Protein AF-A0A2G2XMH9-F1 (afdb_monomer_lite)

Organism: Capsicum baccatum (NCBI:txid33114)

Secondary structure (DSSP, 8-state):
-HHHHHHHHHHHHHHHHH-HHHHHHT-HHHHHHHHHHHHHHGGG---------------------------------------S--SSHHHHHHHHHHHHHHHHHHHHHHHHHHHHHHHHHHHHHHHHHHHHHHHHHHHHHHHHHHHS-HHHHHHHHHHHHHHHHHTS-----

pLDDT: mean 72.33, std 20.35, range [33.34, 97.88]

Radius of gyration: 43.68 Å; chains: 1; bounding box: 104×54×118 Å

Foldseek 3Di:
DVLVVLVVVLVVLVVCLVDLVNLLVVPVVVVVVVVVVVVVPVPPDDDDDDDDDDDDDDDDDDDDDDDDDDDDDDDDDDDDPPPPPPPVPVVVVVSVVVSVVVSVVSVVVSVVSVVVSVVVVVVVVVVVVVVVVVVVVVVVVVCCVVPNDVVVVVVVVVVVVVVVVVPDPPPDD

Sequence (173 aa):
MYLHYLEQVRDEIEQLIDDNRDMAEMYLTEKKSRMELSCYGDQSLLGYKSTDGALSLSAPFSHVSSPSGSRRLEKSLSIARIRHESMRSLKSGAETQSIEELEMLLETYFVVIDSSLNKLTSLKEYIDDTEDFINIQLGSVGLIFTKGDLKEIKEEVAKYKIYLRYNQPIIKI

InterPro domains:
  IPR039204 Magnesium transporter MRS2-like [PTHR13890] (7-140)

Structure (mmCIF, N/CA/C/O backbone):
data_AF-A0A2G2XMH9-F1
#
_entry.id   AF-A0A2G2XMH9-F1
#
loop_
_atom_site.group_PDB
_atom_site.id
_atom_site.type_symbol
_atom_site.label_atom_id
_atom_site.label_alt_id
_atom_site.label_comp_id
_atom_site.label_asym_id
_atom_site.label_entity_id
_atom_site.label_seq_id
_atom_site.pdbx_PDB_ins_code
_atom_site.Cartn_x
_atom_site.Cartn_y
_atom_site.Cartn_z
_atom_site.occupancy
_atom_site.B_iso_or_equiv
_atom_site.auth_seq_id
_atom_site.auth_comp_id
_atom_site.auth_asym_id
_atom_site.auth_atom_id
_atom_site.pdbx_PDB_model_num
ATOM 1 N N . MET A 1 1 ? -12.619 1.269 -0.866 1.00 72.38 1 MET A N 1
ATOM 2 C CA . MET A 1 1 ? -12.376 1.640 -2.279 1.00 72.38 1 MET A CA 1
ATOM 3 C C . MET A 1 1 ? -10.933 2.086 -2.502 1.00 72.38 1 MET A C 1
ATOM 5 O O . MET A 1 1 ? -10.253 1.421 -3.261 1.00 72.38 1 MET A O 1
ATOM 9 N N . TYR A 1 2 ? -10.430 3.125 -1.819 1.00 81.75 2 TYR A N 1
ATOM 10 C CA . TYR A 1 2 ? -9.048 3.604 -2.025 1.00 81.75 2 TYR A CA 1
ATOM 11 C C . TYR A 1 2 ? -7.940 2.641 -1.559 1.00 81.75 2 TYR A C 1
ATOM 13 O O . TYR A 1 2 ? -6.953 2.502 -2.268 1.00 81.75 2 TYR A O 1
ATOM 21 N N . LEU A 1 3 ? -8.111 1.937 -0.429 1.00 87.19 3 LEU A N 1
ATOM 22 C CA . LEU A 1 3 ? -7.153 0.905 0.015 1.00 87.19 3 LEU A CA 1
ATOM 23 C C . LEU A 1 3 ? -6.994 -0.218 -1.019 1.00 87.19 3 LEU A C 1
ATOM 25 O O . LEU A 1 3 ? -5.881 -0.566 -1.380 1.00 87.19 3 LEU A O 1
ATOM 29 N N . HIS A 1 4 ? -8.111 -0.695 -1.566 1.00 89.88 4 HIS A N 1
ATOM 30 C CA . HIS A 1 4 ? -8.112 -1.762 -2.564 1.00 89.88 4 HIS A CA 1
ATOM 31 C C . HIS A 1 4 ? -7.426 -1.363 -3.879 1.00 89.88 4 HIS A C 1
ATOM 33 O O . HIS A 1 4 ? -6.718 -2.158 -4.480 1.00 89.88 4 HIS A O 1
ATOM 39 N N . TYR A 1 5 ? -7.593 -0.111 -4.313 1.00 89.06 5 TYR A N 1
ATOM 40 C CA . TYR A 1 5 ? -6.866 0.403 -5.474 1.00 89.06 5 TYR A CA 1
ATOM 41 C C . TYR A 1 5 ? -5.351 0.440 -5.227 1.00 89.06 5 TYR A C 1
ATOM 43 O O . TYR A 1 5 ? -4.576 0.115 -6.115 1.00 89.06 5 TYR A O 1
ATOM 51 N N . LEU A 1 6 ? -4.919 0.816 -4.020 1.00 88.81 6 LEU A N 1
ATOM 52 C CA . LEU A 1 6 ? -3.497 0.825 -3.669 1.00 88.81 6 LEU A CA 1
ATOM 53 C C . LEU A 1 6 ? -2.911 -0.586 -3.556 1.00 88.81 6 LEU A C 1
ATOM 55 O O . LEU A 1 6 ? -1.774 -0.781 -3.968 1.00 88.81 6 LEU A O 1
ATOM 59 N N . GLU A 1 7 ? -3.676 -1.554 -3.045 1.00 91.94 7 GLU A N 1
ATOM 60 C CA . GLU A 1 7 ? -3.311 -2.979 -3.080 1.00 91.94 7 GLU A CA 1
ATOM 61 C C . GLU A 1 7 ? -3.114 -3.455 -4.521 1.00 91.94 7 GLU A C 1
ATOM 63 O O . GLU A 1 7 ? -2.072 -4.013 -4.837 1.00 91.94 7 GLU A O 1
ATOM 68 N N . GLN A 1 8 ? -4.054 -3.143 -5.417 1.00 93.56 8 GLN A N 1
ATOM 69 C CA . GLN A 1 8 ? -3.939 -3.500 -6.830 1.00 93.56 8 GLN A CA 1
ATOM 70 C C . GLN A 1 8 ? -2.697 -2.874 -7.482 1.00 93.56 8 GLN A C 1
ATOM 72 O O . GLN A 1 8 ? -1.958 -3.558 -8.181 1.00 93.56 8 GLN A O 1
ATOM 77 N N . VAL A 1 9 ? -2.444 -1.584 -7.239 1.00 92.69 9 VAL A N 1
ATOM 78 C CA . VAL A 1 9 ? -1.255 -0.903 -7.776 1.00 92.69 9 VAL A CA 1
ATOM 79 C C . VAL A 1 9 ? 0.035 -1.519 -7.226 1.00 92.69 9 VAL A C 1
ATOM 81 O O . VAL A 1 9 ? 1.005 -1.639 -7.969 1.00 92.69 9 VAL A O 1
ATOM 84 N N . ARG A 1 10 ? 0.064 -1.921 -5.948 1.00 95.25 10 ARG A N 1
ATOM 85 C CA . ARG A 1 10 ? 1.211 -2.631 -5.363 1.00 95.25 10 ARG A CA 1
ATOM 86 C C . ARG A 1 10 ? 1.452 -3.956 -6.088 1.00 95.25 10 ARG A C 1
ATOM 88 O O . ARG A 1 10 ? 2.579 -4.202 -6.501 1.00 95.25 10 ARG A O 1
ATOM 95 N N . ASP A 1 11 ? 0.407 -4.762 -6.256 1.00 95.06 11 ASP A N 1
ATOM 96 C CA . ASP A 1 11 ? 0.501 -6.096 -6.858 1.00 95.06 11 ASP A CA 1
ATOM 97 C C . ASP A 1 11 ? 0.911 -6.025 -8.342 1.00 95.06 11 ASP A C 1
ATOM 99 O O . ASP A 1 11 ? 1.730 -6.817 -8.802 1.00 95.06 11 ASP A O 1
ATOM 103 N N . GLU A 1 12 ? 0.404 -5.038 -9.092 1.00 93.75 12 GLU A N 1
ATOM 104 C CA . GLU A 1 12 ? 0.815 -4.794 -10.483 1.00 93.75 12 GLU A CA 1
ATOM 105 C C . GLU A 1 12 ? 2.300 -4.402 -10.590 1.00 93.75 12 GLU A C 1
ATOM 107 O O . GLU A 1 12 ? 2.988 -4.833 -11.515 1.00 93.75 12 GLU A O 1
ATOM 112 N N . ILE A 1 13 ? 2.813 -3.605 -9.644 1.00 91.88 13 ILE A N 1
ATOM 113 C CA . ILE A 1 13 ? 4.232 -3.218 -9.612 1.00 91.88 13 ILE A CA 1
ATOM 114 C C . ILE A 1 13 ? 5.118 -4.404 -9.220 1.00 91.88 13 ILE A C 1
ATOM 116 O O . ILE A 1 13 ? 6.169 -4.579 -9.827 1.00 91.88 13 ILE A O 1
ATOM 120 N N . GLU A 1 14 ? 4.702 -5.224 -8.254 1.00 93.38 14 GLU A N 1
ATOM 121 C CA . GLU A 1 14 ? 5.417 -6.449 -7.864 1.00 93.38 14 GLU A CA 1
ATOM 122 C C . GLU A 1 14 ? 5.565 -7.398 -9.055 1.00 93.38 14 GLU A C 1
ATOM 124 O O . GLU A 1 14 ? 6.669 -7.821 -9.391 1.00 93.38 14 GLU A O 1
ATOM 129 N N . GLN A 1 15 ? 4.465 -7.632 -9.776 1.00 92.56 15 GLN A N 1
ATOM 130 C CA . GLN A 1 15 ? 4.472 -8.480 -10.962 1.00 92.56 15 GLN A CA 1
ATOM 131 C C . GLN A 1 15 ? 5.407 -7.949 -12.059 1.00 92.56 15 GLN A C 1
ATOM 133 O O . GLN A 1 15 ? 6.052 -8.733 -12.754 1.00 92.56 15 GLN A O 1
ATOM 138 N N . LEU A 1 16 ? 5.490 -6.625 -12.219 1.00 91.06 16 LEU A N 1
ATOM 139 C CA . LEU A 1 16 ? 6.370 -5.995 -13.200 1.00 91.06 16 LEU A CA 1
ATOM 140 C C . LEU A 1 16 ? 7.855 -6.087 -12.815 1.00 91.06 16 LEU A C 1
ATOM 142 O O . LEU A 1 16 ? 8.703 -6.155 -13.702 1.00 91.06 16 LEU A O 1
ATOM 146 N N . ILE A 1 17 ? 8.169 -6.080 -11.516 1.00 91.00 17 ILE A N 1
ATOM 147 C CA . ILE A 1 17 ? 9.533 -6.289 -11.007 1.00 91.00 17 ILE A CA 1
ATOM 148 C C . ILE A 1 17 ? 9.976 -7.742 -11.253 1.00 91.00 17 ILE A C 1
ATOM 150 O O . ILE A 1 17 ? 11.125 -7.969 -11.622 1.00 91.00 17 ILE A O 1
ATOM 154 N N . ASP A 1 18 ? 9.065 -8.712 -11.138 1.00 90.56 18 ASP A N 1
ATOM 155 C CA . ASP A 1 18 ? 9.378 -10.139 -11.301 1.00 90.56 18 ASP A CA 1
ATOM 156 C C . ASP A 1 18 ? 9.633 -10.583 -12.764 1.00 90.56 18 ASP A C 1
ATOM 158 O O . ASP A 1 18 ? 10.307 -11.598 -12.984 1.00 90.56 18 ASP A O 1
ATOM 162 N N . ASP A 1 19 ? 9.117 -9.867 -13.779 1.00 90.69 19 ASP A N 1
ATOM 163 C CA . ASP A 1 19 ? 9.285 -10.218 -15.204 1.00 90.69 19 ASP A CA 1
ATOM 164 C C . ASP A 1 19 ? 10.122 -9.200 -16.007 1.00 90.69 19 ASP A C 1
ATOM 166 O O . ASP A 1 19 ? 9.631 -8.218 -16.576 1.00 90.69 19 ASP A O 1
ATOM 170 N N . ASN A 1 20 ? 11.409 -9.522 -16.180 1.00 84.38 20 ASN A N 1
ATOM 171 C CA . ASN A 1 20 ? 12.354 -8.752 -16.998 1.00 84.38 20 ASN A CA 1
ATOM 172 C C . ASN A 1 20 ? 11.917 -8.570 -18.462 1.00 84.38 20 ASN A C 1
ATOM 174 O O . ASN A 1 20 ? 12.419 -7.670 -19.141 1.00 84.38 20 ASN A O 1
ATOM 178 N N . ARG A 1 21 ? 11.029 -9.421 -18.995 1.00 87.50 21 ARG A N 1
ATOM 179 C CA . ARG A 1 21 ? 10.493 -9.258 -20.351 1.00 87.50 21 ARG A CA 1
ATOM 180 C C . ARG A 1 21 ? 9.573 -8.052 -20.419 1.00 87.50 21 ARG A C 1
ATOM 182 O O . ARG A 1 21 ? 9.781 -7.201 -21.281 1.00 87.50 21 ARG A O 1
ATOM 189 N N . ASP A 1 22 ? 8.597 -7.984 -19.524 1.00 87.31 22 ASP A N 1
ATOM 190 C CA . ASP A 1 22 ? 7.635 -6.885 -19.474 1.00 87.31 22 ASP A CA 1
ATOM 191 C C . ASP A 1 22 ? 8.362 -5.570 -19.158 1.00 87.31 22 ASP A C 1
ATOM 193 O O . ASP A 1 22 ? 8.097 -4.534 -19.774 1.00 87.31 22 ASP A O 1
ATOM 197 N N . MET A 1 23 ? 9.396 -5.641 -18.315 1.00 88.50 23 MET A N 1
ATOM 198 C CA . MET A 1 23 ? 10.300 -4.526 -18.042 1.00 88.50 23 MET A CA 1
ATOM 199 C C . MET A 1 23 ? 11.062 -4.057 -19.297 1.00 88.50 23 MET A C 1
ATOM 201 O O . MET A 1 23 ? 11.133 -2.858 -19.579 1.00 88.50 23 MET A O 1
ATOM 205 N N . ALA A 1 24 ? 11.575 -4.986 -20.111 1.00 84.88 24 ALA A N 1
ATOM 206 C CA . ALA A 1 24 ? 12.257 -4.667 -21.365 1.00 84.88 24 ALA A CA 1
ATOM 207 C C . ALA A 1 24 ? 11.321 -4.027 -22.410 1.00 84.88 24 ALA A C 1
ATOM 209 O O . ALA A 1 24 ? 11.749 -3.189 -23.210 1.00 84.88 24 ALA A O 1
ATOM 210 N N . GLU A 1 25 ? 10.031 -4.374 -22.408 1.00 84.88 25 GLU A N 1
ATOM 211 C CA . GLU A 1 25 ? 9.055 -3.790 -23.332 1.00 84.88 25 GLU A CA 1
ATOM 212 C C . GLU A 1 25 ? 8.793 -2.296 -23.080 1.00 84.88 25 GLU A C 1
ATOM 214 O O . GLU A 1 25 ? 8.417 -1.577 -24.018 1.00 84.88 25 GLU A O 1
ATOM 219 N N . MET A 1 26 ? 9.059 -1.805 -21.864 1.00 82.12 26 MET A N 1
ATOM 220 C CA . MET A 1 26 ? 8.907 -0.393 -21.500 1.00 82.12 26 MET A CA 1
ATOM 221 C C . MET A 1 26 ? 10.015 0.523 -22.045 1.00 82.12 26 MET A C 1
ATOM 223 O O . MET A 1 26 ? 9.849 1.746 -22.029 1.00 82.12 26 MET A O 1
ATOM 227 N N . TYR A 1 27 ? 11.104 -0.008 -22.616 1.00 81.81 27 TYR A N 1
ATOM 228 C CA . TYR A 1 27 ? 12.139 0.794 -23.292 1.00 81.81 27 TYR A CA 1
ATOM 229 C C . TYR A 1 27 ? 11.684 1.274 -24.676 1.00 81.81 27 TYR A C 1
ATOM 231 O O . TYR A 1 27 ? 12.232 0.931 -25.730 1.00 81.81 27 TYR A O 1
ATOM 239 N N . LEU A 1 28 ? 10.664 2.133 -24.680 1.00 84.12 28 LEU A N 1
ATOM 240 C CA . LEU A 1 28 ? 10.002 2.626 -25.887 1.00 84.12 28 LEU A CA 1
ATOM 241 C C . LEU A 1 28 ? 10.953 3.380 -26.825 1.00 84.12 28 LEU A C 1
ATOM 243 O O . LEU A 1 28 ? 10.814 3.282 -28.044 1.00 84.12 28 LEU A O 1
ATOM 247 N N . THR A 1 29 ? 11.934 4.108 -26.282 1.00 83.69 29 THR A N 1
ATOM 248 C CA . THR A 1 29 ? 12.931 4.852 -27.072 1.00 83.69 29 THR A CA 1
ATOM 249 C C . THR A 1 29 ? 13.778 3.917 -27.933 1.00 83.69 29 THR A C 1
ATOM 251 O O . THR A 1 29 ? 14.000 4.187 -29.115 1.00 83.69 29 THR A O 1
ATOM 254 N N . GLU A 1 30 ? 14.207 2.784 -27.376 1.00 79.06 30 GLU A N 1
ATOM 255 C CA . GLU A 1 30 ? 14.975 1.791 -28.119 1.00 79.06 30 GLU A CA 1
ATOM 256 C C . GLU A 1 30 ? 14.095 1.049 -29.132 1.00 79.06 30 GLU A C 1
ATOM 258 O O . GLU A 1 30 ? 14.483 0.884 -30.293 1.00 79.06 30 GLU A O 1
ATOM 263 N N . LYS A 1 31 ? 12.874 0.672 -28.730 1.00 82.06 31 LYS A N 1
ATOM 264 C CA . LYS A 1 31 ? 11.881 0.033 -29.607 1.00 82.06 31 LYS A CA 1
ATOM 265 C C . LYS A 1 31 ? 11.556 0.907 -30.824 1.00 82.06 31 LYS A C 1
ATOM 267 O O . LYS A 1 31 ? 11.510 0.409 -31.949 1.00 82.06 31 LYS A O 1
ATOM 272 N N . LYS A 1 32 ? 11.409 2.219 -30.619 1.00 83.25 32 LYS A N 1
ATOM 273 C CA . LYS A 1 32 ? 11.206 3.207 -31.685 1.00 83.25 32 LYS A CA 1
ATOM 274 C C . LYS A 1 32 ? 12.429 3.319 -32.597 1.00 83.25 32 LYS A C 1
ATOM 276 O O . LYS A 1 32 ? 12.270 3.223 -33.808 1.00 83.25 32 LYS A O 1
ATOM 281 N N . SER A 1 33 ? 13.633 3.436 -32.037 1.00 79.75 33 SER A N 1
ATOM 282 C CA . SER A 1 33 ? 14.881 3.514 -32.813 1.00 79.75 33 SER A CA 1
ATOM 283 C C . SER A 1 33 ? 15.086 2.286 -33.712 1.00 79.75 33 SER A C 1
ATOM 285 O O . SER A 1 33 ? 15.404 2.416 -34.894 1.00 79.75 33 SER A O 1
ATOM 287 N N . ARG A 1 34 ? 14.814 1.079 -33.196 1.00 77.75 34 ARG A N 1
ATOM 288 C CA . ARG A 1 34 ? 14.873 -0.175 -33.969 1.00 77.75 34 ARG A CA 1
ATOM 289 C C . ARG A 1 34 ? 13.899 -0.176 -35.149 1.00 77.75 34 ARG A C 1
ATOM 291 O O . ARG A 1 34 ? 14.269 -0.610 -36.238 1.00 77.75 34 ARG A O 1
ATOM 298 N N . MET A 1 35 ? 12.687 0.332 -34.938 1.00 80.00 35 MET A N 1
ATOM 299 C CA . MET A 1 35 ? 11.667 0.437 -35.982 1.00 80.00 35 MET A CA 1
ATOM 300 C C . MET A 1 35 ? 12.003 1.521 -37.020 1.00 80.00 35 MET A C 1
ATOM 302 O O . MET A 1 35 ? 11.806 1.322 -38.215 1.00 80.00 35 MET A O 1
ATOM 306 N N . GLU A 1 36 ? 12.571 2.651 -36.597 1.00 77.62 36 GLU A N 1
ATOM 307 C CA . GLU A 1 36 ? 13.036 3.713 -37.500 1.00 77.62 36 GLU A CA 1
ATOM 308 C C . GLU A 1 36 ? 14.208 3.240 -38.379 1.00 77.62 36 GLU A C 1
ATOM 310 O O . GLU A 1 36 ? 14.225 3.498 -39.584 1.00 77.62 36 GLU A O 1
ATOM 315 N N . LEU A 1 37 ? 15.143 2.466 -37.816 1.00 66.50 37 LEU A N 1
ATOM 316 C CA . LEU A 1 37 ? 16.246 1.833 -38.549 1.00 66.50 37 LEU A CA 1
ATOM 317 C C . LEU A 1 37 ? 15.769 0.788 -39.568 1.00 66.50 37 LEU A C 1
ATOM 319 O O . LEU A 1 37 ? 16.347 0.698 -40.653 1.00 66.50 37 LEU A O 1
ATOM 323 N N . SER A 1 38 ? 14.713 0.022 -39.270 1.00 64.94 38 SER A N 1
ATOM 324 C CA . SER A 1 38 ? 14.167 -0.945 -40.232 1.00 64.94 38 SER A CA 1
ATOM 325 C C . SER A 1 38 ? 13.438 -0.277 -41.404 1.00 64.94 38 SER A C 1
ATOM 327 O O . SER A 1 38 ? 13.441 -0.822 -42.501 1.00 64.94 38 SER A O 1
ATOM 329 N N . CYS A 1 39 ? 12.875 0.921 -41.217 1.00 56.66 39 CYS A N 1
ATOM 330 C CA . CYS A 1 39 ? 12.208 1.681 -42.284 1.00 56.66 39 CYS A CA 1
ATOM 331 C C . CYS A 1 39 ? 13.181 2.332 -43.287 1.00 56.66 39 CYS A C 1
ATOM 333 O O . CYS A 1 39 ? 12.832 2.510 -44.453 1.00 56.66 39 CYS A O 1
ATOM 335 N N . TYR A 1 40 ? 14.404 2.673 -42.869 1.00 56.81 40 TYR A N 1
ATOM 336 C CA . TYR A 1 40 ? 15.451 3.181 -43.773 1.00 56.81 40 TYR A CA 1
ATOM 337 C C . TYR A 1 40 ? 16.279 2.063 -44.433 1.00 56.81 40 TYR A C 1
ATOM 339 O O . TYR A 1 40 ? 16.892 2.289 -45.477 1.00 56.81 40 TYR A O 1
ATOM 347 N N . GLY A 1 41 ? 16.289 0.858 -43.852 1.00 52.62 41 GLY A N 1
ATOM 348 C CA . GLY A 1 41 ? 17.099 -0.277 -44.310 1.00 52.62 41 GLY A CA 1
ATOM 349 C C . GLY A 1 41 ? 16.612 -0.980 -45.583 1.00 52.62 41 GLY A C 1
ATOM 350 O O . GLY A 1 41 ? 17.407 -1.666 -46.223 1.00 52.62 41 GLY A O 1
ATOM 351 N N . ASP A 1 42 ? 15.354 -0.794 -45.993 1.00 46.06 42 ASP A N 1
ATOM 352 C CA . ASP A 1 42 ? 14.775 -1.518 -47.141 1.00 46.06 42 ASP A CA 1
ATOM 353 C C . ASP A 1 42 ? 15.054 -0.854 -48.509 1.00 46.06 42 ASP A C 1
ATOM 355 O O . ASP A 1 42 ? 14.673 -1.358 -49.562 1.00 46.06 42 ASP A O 1
ATOM 359 N N . GLN A 1 43 ? 15.781 0.272 -48.537 1.00 52.72 43 GLN A N 1
ATOM 360 C CA . GLN A 1 43 ? 16.151 0.961 -49.786 1.00 52.72 43 GLN A CA 1
ATOM 361 C C . GLN A 1 43 ? 17.409 0.396 -50.481 1.00 52.72 43 GLN A C 1
ATOM 363 O O . GLN A 1 43 ? 17.776 0.877 -51.551 1.00 52.72 43 GLN A O 1
ATOM 368 N N . SER A 1 44 ? 18.080 -0.628 -49.934 1.00 51.28 44 SER A N 1
ATOM 369 C CA . SER A 1 44 ? 19.356 -1.127 -50.492 1.00 51.28 44 SER A CA 1
ATOM 370 C C . SER A 1 44 ? 19.237 -2.278 -51.512 1.00 51.28 44 SER A C 1
ATOM 372 O O . SER A 1 44 ? 20.266 -2.817 -51.927 1.00 51.28 44 SER A O 1
ATOM 374 N N . LEU A 1 45 ? 18.036 -2.669 -51.955 1.00 50.16 45 LEU A N 1
ATOM 375 C CA . LEU A 1 45 ? 17.861 -3.785 -52.898 1.00 50.16 45 LEU A CA 1
ATOM 376 C C . LEU A 1 45 ? 16.981 -3.417 -54.104 1.00 50.16 45 LEU A C 1
ATOM 378 O O . LEU A 1 45 ? 16.007 -4.101 -54.403 1.00 50.16 45 LEU A O 1
ATOM 382 N N . LEU A 1 46 ? 17.326 -2.362 -54.849 1.00 44.09 46 LEU A N 1
ATOM 383 C CA . LEU A 1 46 ? 16.756 -2.176 -56.187 1.00 44.09 46 LEU A CA 1
ATOM 384 C C . LEU A 1 46 ? 17.770 -1.606 -57.188 1.00 44.09 46 LEU A C 1
ATOM 386 O O . LEU A 1 46 ? 18.106 -0.430 -57.180 1.00 44.09 46 LEU A O 1
ATOM 390 N N . GLY A 1 47 ? 18.222 -2.491 -58.078 1.00 40.19 47 GLY A N 1
ATOM 391 C CA . GLY A 1 47 ? 18.260 -2.239 -59.518 1.00 40.19 47 GLY A CA 1
ATOM 392 C C . GLY A 1 47 ? 19.159 -1.125 -60.058 1.00 40.19 47 GLY A C 1
ATOM 393 O O . GLY A 1 47 ? 18.719 -0.000 -60.253 1.00 40.19 47 GLY A O 1
ATOM 394 N N . TYR A 1 48 ? 20.320 -1.519 -60.578 1.00 41.84 48 TYR A N 1
ATOM 395 C CA . TYR A 1 48 ? 20.744 -1.036 -61.896 1.00 41.84 48 TYR A CA 1
ATOM 396 C C . TYR A 1 48 ? 21.232 -2.217 -62.739 1.00 41.84 48 TYR A C 1
ATOM 398 O O . TYR A 1 48 ? 22.384 -2.645 -62.708 1.00 41.84 48 TYR A O 1
ATOM 406 N N . LYS A 1 49 ? 20.279 -2.786 -63.478 1.00 41.03 49 LYS A N 1
ATOM 407 C CA . LYS A 1 49 ? 20.518 -3.580 -64.682 1.00 41.03 49 LYS A CA 1
ATOM 408 C C . LYS A 1 49 ? 20.427 -2.635 -65.887 1.00 41.03 49 LYS A C 1
ATOM 410 O O . LYS A 1 49 ? 19.456 -1.891 -65.975 1.00 41.03 49 LYS A O 1
ATOM 415 N N . SER A 1 50 ? 21.361 -2.812 -66.830 1.00 42.66 50 SER A N 1
ATOM 416 C CA . SER A 1 50 ? 21.396 -2.297 -68.219 1.00 42.66 50 SER A CA 1
ATOM 417 C C . SER A 1 50 ? 21.763 -0.812 -68.369 1.00 42.66 50 SER A C 1
ATOM 419 O O . SER A 1 50 ? 21.165 0.023 -67.711 1.00 42.66 50 SER A O 1
ATOM 421 N N . THR A 1 51 ? 22.752 -0.416 -69.183 1.00 34.72 51 THR A N 1
ATOM 422 C CA . THR A 1 51 ? 22.748 -0.533 -70.659 1.00 34.72 51 THR A CA 1
ATOM 423 C C . THR A 1 51 ? 24.141 -0.689 -71.311 1.00 34.72 51 THR A C 1
ATOM 425 O O . THR A 1 51 ? 25.151 -0.281 -70.747 1.00 34.72 51 THR A O 1
ATOM 428 N N . ASP A 1 52 ? 24.137 -1.250 -72.525 1.00 39.22 52 ASP A N 1
ATOM 429 C CA . ASP A 1 52 ? 25.220 -1.498 -73.498 1.00 39.22 52 ASP A CA 1
ATOM 430 C C . ASP A 1 52 ? 26.378 -0.484 -73.612 1.00 39.22 52 ASP A C 1
ATOM 432 O O . ASP A 1 52 ? 26.180 0.727 -73.538 1.00 39.22 52 ASP A O 1
ATOM 436 N N . GLY A 1 53 ? 27.571 -0.983 -73.975 1.00 36.66 53 GLY A N 1
ATOM 437 C CA . GLY A 1 53 ? 28.653 -0.153 -74.522 1.00 36.66 53 GLY A CA 1
ATOM 438 C C . GLY A 1 53 ? 29.999 -0.870 -74.653 1.00 36.66 53 GLY A C 1
ATOM 439 O O . GLY A 1 53 ? 30.645 -1.193 -73.665 1.00 36.66 53 GLY A O 1
ATOM 440 N N . ALA A 1 54 ? 30.421 -1.122 -75.886 1.00 36.41 54 ALA A N 1
ATOM 441 C CA . ALA A 1 54 ? 31.580 -1.912 -76.280 1.00 36.41 54 ALA A CA 1
ATOM 442 C C . ALA A 1 54 ? 32.943 -1.172 -76.189 1.00 36.41 54 ALA A C 1
ATOM 444 O O . ALA A 1 54 ? 33.020 0.015 -76.475 1.00 36.41 54 ALA A O 1
ATOM 445 N N . LEU A 1 55 ? 34.004 -1.956 -75.933 1.00 38.34 55 LEU A N 1
ATOM 446 C CA . LEU A 1 55 ? 35.379 -1.888 -76.481 1.00 38.34 55 LEU A CA 1
ATOM 447 C C . LEU A 1 55 ? 36.345 -0.696 -76.208 1.00 38.34 55 LEU A C 1
ATOM 449 O O . LEU A 1 5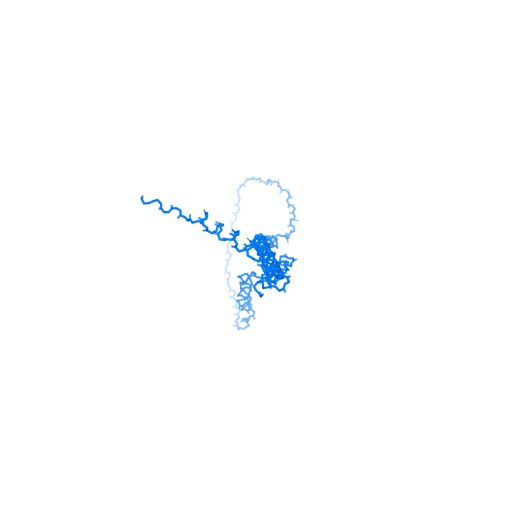5 ? 36.060 0.464 -76.470 1.00 38.34 55 LEU A O 1
ATOM 453 N N . SER A 1 56 ? 37.592 -1.110 -75.907 1.00 38.34 56 SER A N 1
ATOM 454 C CA . SER A 1 56 ? 38.894 -0.612 -76.424 1.00 38.34 56 SER A CA 1
ATOM 455 C C . SER A 1 56 ? 39.787 0.351 -75.611 1.00 38.34 56 SER A C 1
ATOM 457 O O . SER A 1 56 ? 39.632 1.563 -75.628 1.00 38.34 56 SER A O 1
ATOM 459 N N . LEU A 1 57 ? 40.826 -0.254 -75.006 1.00 45.94 57 LEU A N 1
ATOM 460 C CA . LEU A 1 57 ? 42.278 -0.110 -75.281 1.00 45.94 57 LEU A CA 1
ATOM 461 C C . LEU A 1 57 ? 42.902 1.283 -75.550 1.00 45.94 57 LEU A C 1
ATOM 463 O O . LEU A 1 57 ? 42.798 1.798 -76.659 1.00 45.94 57 LEU A O 1
ATOM 467 N N . SER A 1 58 ? 43.793 1.722 -74.643 1.00 35.31 58 SER A N 1
ATOM 468 C CA . SER A 1 58 ? 45.106 2.315 -74.995 1.00 35.31 58 SER A CA 1
ATOM 469 C C . SER A 1 58 ? 46.090 2.331 -73.802 1.00 35.31 58 SER A C 1
ATOM 471 O O . SER A 1 58 ? 45.808 2.942 -72.774 1.00 35.31 58 SER A O 1
ATOM 473 N N . ALA A 1 59 ? 47.246 1.668 -73.958 1.00 40.69 59 ALA A N 1
ATOM 474 C CA . ALA A 1 59 ? 48.458 1.735 -73.106 1.00 40.69 59 ALA A CA 1
ATOM 475 C C . ALA A 1 59 ? 49.379 2.914 -73.576 1.00 40.69 59 ALA A C 1
ATOM 477 O O . ALA A 1 59 ? 48.991 3.518 -74.579 1.00 40.69 59 ALA A O 1
ATOM 478 N N . PRO A 1 60 ? 50.566 3.275 -72.993 1.00 45.09 60 PRO A N 1
ATOM 479 C CA . PRO A 1 60 ? 51.680 2.363 -72.665 1.00 45.09 60 PRO A CA 1
ATOM 480 C C . PRO A 1 60 ? 52.611 2.731 -71.468 1.00 45.09 60 PRO A C 1
ATOM 482 O O . PRO A 1 60 ? 52.504 3.756 -70.804 1.00 45.09 60 PRO A O 1
ATOM 485 N N . PHE A 1 61 ? 53.535 1.799 -71.236 1.00 43.47 61 PHE A N 1
ATOM 486 C CA . PHE A 1 61 ? 54.546 1.606 -70.193 1.00 43.47 61 PHE A CA 1
ATOM 487 C C . PHE A 1 61 ? 55.685 2.643 -70.106 1.00 43.47 61 PHE A C 1
ATOM 489 O O . PHE A 1 61 ? 56.112 3.193 -71.118 1.00 43.47 61 PHE A O 1
ATOM 496 N N . SER A 1 62 ? 56.324 2.733 -68.931 1.00 39.28 62 SER A N 1
ATOM 497 C CA . SER A 1 62 ? 57.783 2.904 -68.841 1.00 39.28 62 SER A CA 1
ATOM 498 C C . SER A 1 62 ? 58.361 2.175 -67.616 1.00 39.28 62 SER A C 1
ATOM 500 O O . SER A 1 62 ? 57.833 2.237 -66.508 1.00 39.28 62 SER A O 1
ATOM 502 N N . HIS A 1 63 ? 59.447 1.436 -67.847 1.00 41.75 63 HIS A N 1
ATOM 503 C CA . HIS A 1 63 ? 60.272 0.761 -66.845 1.00 41.75 63 HIS A CA 1
ATOM 504 C C . HIS A 1 63 ? 61.700 1.302 -66.996 1.00 41.75 63 HIS A C 1
ATOM 506 O O . HIS A 1 63 ? 62.175 1.338 -68.131 1.00 41.75 63 HIS A O 1
ATOM 512 N N . VAL A 1 64 ? 62.410 1.647 -65.909 1.00 34.91 64 VAL A N 1
ATOM 513 C CA . VAL A 1 64 ? 63.891 1.606 -65.877 1.00 34.91 64 VAL A CA 1
ATOM 514 C C . VAL A 1 64 ? 64.472 1.611 -64.437 1.00 34.91 64 VAL A C 1
ATOM 516 O O . VAL A 1 64 ? 64.259 2.536 -63.664 1.00 34.91 64 VAL A O 1
ATOM 519 N N . SER A 1 65 ? 65.169 0.507 -64.123 1.00 33.34 65 SER A N 1
ATOM 520 C CA . SER A 1 65 ? 66.390 0.248 -63.313 1.00 33.34 65 SER A CA 1
ATOM 521 C C . SER A 1 65 ? 66.669 0.843 -61.899 1.00 33.34 65 SER A C 1
ATOM 523 O O . SER A 1 65 ? 67.147 1.962 -61.790 1.00 33.34 65 SER A O 1
ATOM 525 N N . SER A 1 66 ? 66.492 -0.015 -60.866 1.00 38.44 66 SER A N 1
ATOM 526 C CA . SER A 1 66 ? 67.357 -0.506 -59.731 1.00 38.44 66 SER A CA 1
ATOM 527 C C . SER A 1 66 ? 68.436 0.375 -58.999 1.00 38.44 66 SER A C 1
ATOM 529 O O . SER A 1 66 ? 68.814 1.422 -59.499 1.00 38.44 66 SER A O 1
ATOM 531 N N . PRO A 1 67 ? 69.133 -0.106 -57.923 1.00 60.06 67 PRO A N 1
ATOM 532 C CA . PRO A 1 67 ? 68.732 -0.306 -56.507 1.00 60.06 67 PRO A CA 1
ATOM 533 C C . PRO A 1 67 ? 69.757 0.270 -55.467 1.00 60.06 67 PRO A C 1
ATOM 535 O O . PRO A 1 67 ? 70.944 0.349 -55.756 1.00 60.06 67 PRO A O 1
ATOM 538 N N . SER A 1 68 ? 69.375 0.583 -54.215 1.00 35.03 68 SER A N 1
ATOM 539 C CA . SER A 1 68 ? 70.299 0.598 -53.044 1.00 35.03 68 SER A CA 1
ATOM 540 C C . SER A 1 68 ? 69.547 0.880 -51.738 1.00 35.03 68 SER A C 1
ATOM 542 O O . SER A 1 68 ? 68.739 1.801 -51.691 1.00 35.03 68 SER A O 1
ATOM 544 N N . GLY A 1 69 ? 69.835 0.136 -50.663 1.00 37.81 69 GLY A N 1
ATOM 545 C CA . GLY A 1 69 ? 69.363 0.499 -49.320 1.00 37.81 69 GLY A CA 1
ATOM 546 C C . GLY A 1 69 ? 69.120 -0.677 -48.385 1.00 37.81 69 GLY A C 1
ATOM 547 O O . GLY A 1 69 ? 67.994 -1.091 -48.158 1.00 37.81 69 GLY A O 1
ATOM 548 N N . SER A 1 70 ? 70.207 -1.219 -47.854 1.00 47.41 70 SER A N 1
ATOM 549 C CA . SER A 1 70 ? 70.271 -2.302 -46.874 1.00 47.41 70 SER A CA 1
ATOM 550 C C . SER A 1 70 ? 69.424 -2.089 -45.602 1.00 47.41 70 SER A C 1
ATOM 552 O O . SER A 1 70 ? 69.383 -0.983 -45.067 1.00 47.41 70 SER A O 1
ATOM 554 N N . ARG A 1 71 ? 68.957 -3.228 -45.059 1.00 51.72 71 ARG A N 1
ATOM 555 C CA . ARG A 1 71 ? 68.757 -3.590 -43.635 1.00 51.72 71 ARG A CA 1
ATOM 556 C C . ARG A 1 71 ? 67.342 -3.548 -43.029 1.00 51.72 71 ARG A C 1
ATOM 558 O O . ARG A 1 71 ? 66.861 -2.519 -42.579 1.00 51.72 71 ARG A O 1
ATOM 565 N N . ARG A 1 72 ? 66.884 -4.782 -42.761 1.00 43.16 72 ARG A N 1
ATOM 566 C CA . ARG A 1 72 ? 66.604 -5.353 -41.423 1.00 43.16 72 ARG A CA 1
ATOM 567 C C . ARG A 1 72 ? 65.140 -5.753 -41.216 1.00 43.16 72 ARG A C 1
ATOM 569 O O . ARG A 1 72 ? 64.276 -4.949 -40.905 1.00 43.16 72 ARG A O 1
ATOM 576 N N . LEU A 1 73 ? 64.914 -7.053 -41.383 1.00 49.88 73 LEU A N 1
ATOM 577 C CA . LEU A 1 73 ? 63.662 -7.752 -41.133 1.00 49.88 73 LEU A CA 1
ATOM 578 C C . LEU A 1 73 ? 63.729 -8.269 -39.689 1.00 49.88 73 LEU A C 1
ATOM 580 O O . LEU A 1 73 ? 64.407 -9.262 -39.423 1.00 49.88 73 LEU A O 1
ATOM 584 N N . GLU A 1 74 ? 63.104 -7.557 -38.751 1.00 46.19 74 GLU A N 1
ATOM 585 C CA . GLU A 1 74 ? 62.877 -8.080 -37.403 1.00 46.19 74 GLU A CA 1
ATOM 586 C C . GLU A 1 74 ? 61.582 -8.893 -37.399 1.00 46.19 74 GLU A C 1
ATOM 588 O O . GLU A 1 74 ? 60.544 -8.499 -37.934 1.00 46.19 74 GLU A O 1
ATOM 593 N N . LYS A 1 75 ? 61.713 -10.087 -36.835 1.00 53.59 75 LYS A N 1
ATOM 594 C CA . LYS A 1 75 ? 60.691 -11.112 -36.699 1.00 53.59 75 LYS A CA 1
ATOM 595 C C . LYS A 1 75 ? 59.852 -10.801 -35.465 1.00 53.59 75 LYS A C 1
ATOM 597 O O . LYS A 1 75 ? 60.411 -10.769 -34.377 1.00 53.59 75 LYS A O 1
ATOM 602 N N . SER A 1 76 ? 58.532 -10.753 -35.619 1.00 38.91 76 SER A N 1
ATOM 603 C CA . SER A 1 76 ? 57.604 -11.076 -34.531 1.00 38.91 76 SER A CA 1
ATOM 604 C C . SER A 1 76 ? 56.424 -11.854 -35.099 1.00 38.91 76 SER A C 1
ATOM 606 O O . SER A 1 76 ? 55.522 -11.303 -35.725 1.00 38.91 76 SER A O 1
ATOM 608 N N . LEU A 1 77 ? 56.492 -13.170 -34.917 1.00 49.81 77 LEU A N 1
ATOM 609 C CA . LEU A 1 77 ? 55.395 -14.102 -35.125 1.00 49.81 77 LEU A CA 1
ATOM 610 C C . LEU A 1 77 ? 54.394 -13.995 -33.966 1.00 49.81 77 LEU A C 1
ATOM 612 O O . LEU A 1 77 ? 54.790 -13.873 -32.810 1.00 49.81 77 LEU A O 1
ATOM 616 N N . SER A 1 78 ? 53.122 -14.177 -34.321 1.00 48.44 78 SER A N 1
ATOM 617 C CA . SER A 1 78 ? 52.033 -14.692 -33.481 1.00 48.44 78 SER A CA 1
ATOM 618 C C . SER A 1 78 ? 51.423 -13.752 -32.437 1.00 48.44 78 SER A C 1
ATOM 620 O O . SER A 1 78 ? 51.776 -13.786 -31.264 1.00 48.44 78 SER A O 1
ATOM 622 N N . ILE A 1 79 ? 50.339 -13.075 -32.826 1.00 55.78 79 ILE A N 1
ATOM 623 C CA . ILE A 1 79 ? 49.174 -12.962 -31.941 1.00 55.78 79 ILE A CA 1
ATOM 624 C C . ILE A 1 79 ? 48.013 -13.639 -32.656 1.00 55.78 79 ILE A C 1
ATOM 626 O O . ILE A 1 79 ? 47.769 -13.435 -33.845 1.00 55.78 79 ILE A O 1
ATOM 630 N N . ALA A 1 80 ? 47.407 -14.560 -31.920 1.00 49.34 80 ALA A N 1
ATOM 631 C CA . ALA A 1 80 ? 46.387 -15.490 -32.342 1.00 49.34 80 ALA A CA 1
ATOM 632 C C . ALA A 1 80 ? 45.291 -14.842 -33.199 1.00 49.34 80 ALA A C 1
ATOM 634 O O . ALA A 1 80 ? 44.912 -13.690 -32.995 1.00 49.34 80 ALA A O 1
ATOM 635 N N . ARG A 1 81 ? 44.710 -15.644 -34.101 1.00 56.41 81 ARG A N 1
ATOM 636 C CA . ARG A 1 81 ? 43.355 -15.412 -34.609 1.00 56.41 81 ARG A CA 1
ATOM 637 C C . ARG A 1 81 ? 42.410 -15.332 -33.405 1.00 56.41 81 ARG A C 1
ATOM 639 O O . ARG A 1 81 ? 41.861 -16.351 -32.992 1.00 56.41 81 ARG A O 1
ATOM 646 N N . ILE A 1 82 ? 42.221 -14.139 -32.849 1.00 51.31 82 ILE A N 1
ATOM 647 C CA . ILE A 1 82 ? 41.040 -13.826 -32.057 1.00 51.31 82 ILE A CA 1
ATOM 648 C C . ILE A 1 82 ? 39.913 -13.857 -33.074 1.00 51.31 82 ILE A C 1
ATOM 650 O O . ILE A 1 82 ? 39.752 -12.962 -33.905 1.00 51.31 82 ILE A O 1
ATOM 654 N N . ARG A 1 83 ? 39.220 -14.995 -33.091 1.00 48.22 83 ARG A N 1
ATOM 655 C CA . ARG A 1 83 ? 37.962 -15.132 -33.800 1.00 48.22 83 ARG A CA 1
ATOM 656 C C . ARG A 1 83 ? 37.071 -13.986 -33.345 1.00 48.22 83 ARG A C 1
ATOM 658 O O . ARG A 1 83 ? 36.939 -13.702 -32.160 1.00 48.22 83 ARG A O 1
ATOM 665 N N . HIS A 1 84 ? 36.534 -13.322 -34.346 1.00 49.53 84 HIS A N 1
ATOM 666 C CA . HIS A 1 84 ? 35.643 -12.192 -34.264 1.00 49.53 84 HIS A CA 1
ATOM 667 C C . HIS A 1 84 ? 34.318 -12.618 -33.603 1.00 49.53 84 HIS A C 1
ATOM 669 O O . HIS A 1 84 ? 33.354 -12.942 -34.283 1.00 49.53 84 HIS A O 1
ATOM 675 N N . GLU A 1 85 ? 34.299 -12.637 -32.273 1.00 53.72 85 GLU A N 1
ATOM 676 C CA . GLU A 1 85 ? 33.123 -12.771 -31.398 1.00 53.72 85 GLU A CA 1
ATOM 677 C C . GLU A 1 85 ? 33.161 -11.591 -30.408 1.00 53.72 85 GLU A C 1
ATOM 679 O O . GLU A 1 85 ? 33.269 -11.753 -29.202 1.00 53.72 85 GLU A O 1
ATOM 684 N N . SER A 1 86 ? 33.219 -10.352 -30.910 1.00 52.41 86 SER A N 1
ATOM 685 C CA . SER A 1 86 ? 33.124 -9.169 -30.039 1.00 52.41 86 SER A CA 1
ATOM 686 C C . SER A 1 86 ? 32.628 -7.943 -30.799 1.00 52.41 86 SER A C 1
ATOM 688 O O . SER A 1 86 ? 33.323 -6.951 -30.962 1.00 52.41 86 SER A O 1
ATOM 690 N N . MET A 1 87 ? 31.407 -8.045 -31.322 1.00 50.72 87 MET A N 1
ATOM 691 C CA . MET A 1 87 ? 30.551 -6.883 -31.617 1.00 50.72 87 MET A CA 1
ATOM 692 C C . MET A 1 87 ? 29.101 -7.111 -31.154 1.00 50.72 87 MET A C 1
ATOM 694 O O . MET A 1 87 ? 28.251 -6.243 -31.324 1.00 50.72 87 MET A O 1
ATOM 698 N N . ARG A 1 88 ? 28.803 -8.263 -30.533 1.00 51.75 88 ARG A N 1
ATOM 699 C CA . ARG A 1 88 ? 27.476 -8.572 -29.979 1.00 51.75 88 ARG A CA 1
ATOM 700 C C . ARG A 1 88 ? 27.353 -8.252 -28.481 1.00 51.75 88 ARG A C 1
ATOM 702 O O . ARG A 1 88 ? 26.241 -8.164 -27.983 1.00 51.75 88 ARG A O 1
ATOM 709 N N . SER A 1 89 ? 28.470 -8.003 -27.789 1.00 44.75 89 SER A N 1
ATOM 710 C CA . SER A 1 89 ? 28.510 -7.859 -26.323 1.00 44.75 89 SER A CA 1
ATOM 711 C C . SER A 1 89 ? 28.347 -6.426 -25.789 1.00 44.75 89 SER A C 1
ATOM 713 O O . SER A 1 89 ? 28.156 -6.258 -24.591 1.00 44.75 89 SER A O 1
ATOM 715 N N . LEU A 1 90 ? 28.423 -5.389 -26.633 1.00 50.38 90 LEU A N 1
ATOM 716 C CA . LEU A 1 90 ? 28.239 -3.992 -26.194 1.00 50.38 90 LEU A CA 1
ATOM 717 C C . LEU A 1 90 ? 26.759 -3.585 -26.104 1.00 50.38 90 LEU A C 1
ATOM 719 O O . LEU A 1 90 ? 26.416 -2.723 -25.306 1.00 50.38 90 LEU A O 1
ATOM 723 N N . LYS A 1 91 ? 25.879 -4.215 -26.897 1.00 54.38 91 LYS A N 1
ATOM 724 C CA . LYS A 1 91 ? 24.430 -3.949 -26.857 1.00 54.38 91 LYS A CA 1
ATOM 725 C C . LYS A 1 91 ? 23.756 -4.594 -25.651 1.00 54.38 91 LYS A C 1
ATOM 727 O O . LYS A 1 91 ? 22.986 -3.932 -24.974 1.00 54.38 91 LYS A O 1
ATOM 732 N N . SER A 1 92 ? 24.112 -5.841 -25.338 1.00 54.81 92 SER A N 1
ATOM 733 C CA . SER A 1 92 ? 23.535 -6.547 -24.191 1.00 54.81 92 SER A CA 1
ATOM 734 C C . SER A 1 92 ? 23.890 -5.887 -22.860 1.00 54.81 92 SER A C 1
ATOM 736 O O . SER A 1 92 ? 23.045 -5.845 -21.986 1.00 54.81 92 SER A O 1
ATOM 738 N N . GLY A 1 93 ? 25.105 -5.340 -22.713 1.00 59.31 93 GLY A N 1
ATOM 739 C CA . GLY A 1 93 ? 25.513 -4.653 -21.481 1.00 59.31 93 GLY A CA 1
ATOM 740 C C . GLY A 1 93 ? 24.747 -3.351 -21.223 1.00 59.31 93 GLY A C 1
ATOM 741 O O . GLY A 1 93 ? 24.427 -3.050 -20.080 1.00 59.31 93 GLY A O 1
ATOM 742 N N . ALA A 1 94 ? 24.420 -2.603 -22.282 1.00 63.34 94 ALA A N 1
ATOM 743 C CA . ALA A 1 94 ? 23.612 -1.389 -22.172 1.00 63.34 94 ALA A CA 1
ATOM 744 C C . ALA A 1 94 ? 22.135 -1.709 -21.881 1.00 63.34 94 ALA A C 1
ATOM 746 O O . ALA A 1 94 ? 21.528 -1.046 -21.048 1.00 63.34 94 ALA A O 1
ATOM 747 N N . GLU A 1 95 ? 21.582 -2.748 -22.517 1.00 64.69 95 GLU A N 1
ATOM 748 C CA . GLU A 1 95 ? 20.224 -3.238 -22.245 1.00 64.69 95 GLU A CA 1
ATOM 749 C C . GLU A 1 95 ? 20.097 -3.718 -20.785 1.00 64.69 95 GLU A C 1
ATOM 751 O O . GLU A 1 95 ? 19.187 -3.293 -20.080 1.00 64.69 95 GLU A O 1
ATOM 756 N N . THR A 1 96 ? 21.049 -4.512 -20.279 1.00 68.75 96 THR A N 1
ATOM 757 C CA . THR A 1 96 ? 21.022 -4.995 -18.885 1.00 68.75 96 THR A CA 1
ATOM 758 C C . THR A 1 96 ? 21.181 -3.877 -17.865 1.00 68.75 96 THR A C 1
ATOM 760 O O . THR A 1 96 ? 20.502 -3.888 -16.849 1.00 68.75 96 THR A O 1
ATOM 763 N N . GLN A 1 97 ? 22.049 -2.903 -18.143 1.00 76.00 97 GLN A N 1
ATOM 764 C CA . GLN A 1 97 ? 22.264 -1.768 -17.249 1.00 76.00 97 GLN A CA 1
ATOM 765 C C . GLN A 1 97 ? 21.043 -0.848 -17.221 1.00 76.00 97 GLN A C 1
ATOM 767 O O . GLN A 1 97 ? 20.679 -0.332 -16.172 1.00 76.00 97 GLN A O 1
ATOM 772 N N . SER A 1 98 ? 20.366 -0.701 -18.363 1.00 81.12 98 SER A N 1
ATOM 773 C CA . SER A 1 98 ? 19.112 0.033 -18.409 1.00 81.12 98 SER A CA 1
ATOM 774 C C . SER A 1 98 ? 18.041 -0.659 -17.565 1.00 81.12 98 SER A C 1
ATOM 776 O O . SER A 1 98 ? 17.430 0.023 -16.746 1.00 81.12 98 SER A O 1
ATOM 778 N N . ILE A 1 99 ? 17.867 -1.983 -17.704 1.00 86.25 99 ILE A N 1
ATOM 779 C CA . ILE A 1 99 ? 16.903 -2.790 -16.931 1.00 86.25 99 ILE A CA 1
ATOM 780 C C . ILE A 1 99 ? 17.180 -2.672 -15.427 1.00 86.25 99 ILE A C 1
ATOM 782 O O . ILE A 1 99 ? 16.257 -2.397 -14.673 1.00 86.25 99 ILE A O 1
ATOM 786 N N . GLU A 1 100 ? 18.441 -2.777 -15.005 1.00 88.31 100 GLU A N 1
ATOM 787 C CA . GLU A 1 100 ? 18.854 -2.637 -13.599 1.00 88.31 100 GLU A CA 1
ATOM 788 C C . GLU A 1 100 ? 18.508 -1.249 -13.015 1.00 88.31 100 GLU A C 1
ATOM 790 O O . GLU A 1 100 ? 18.034 -1.138 -11.885 1.00 88.31 100 GLU A O 1
ATOM 795 N N . GLU A 1 101 ? 18.679 -0.166 -13.784 1.00 89.12 101 GLU A N 1
ATOM 796 C CA . GLU A 1 101 ? 18.269 1.182 -13.355 1.00 89.12 101 GLU A CA 1
ATOM 797 C C . GLU A 1 101 ? 16.750 1.302 -13.150 1.00 89.12 101 GLU A C 1
ATOM 799 O O . GLU A 1 101 ? 16.295 1.997 -12.235 1.00 89.12 101 GLU A O 1
ATOM 804 N N . LEU A 1 102 ? 15.960 0.636 -13.995 1.00 90.25 102 LEU A N 1
ATOM 805 C CA . LEU A 1 102 ? 14.502 0.617 -13.894 1.00 90.25 102 LEU A CA 1
ATOM 806 C C . LEU A 1 102 ? 14.021 -0.280 -12.751 1.00 90.25 102 LEU A C 1
ATOM 808 O O . LEU A 1 102 ? 13.102 0.120 -12.041 1.00 90.25 102 LEU A O 1
ATOM 812 N N . GLU A 1 103 ? 14.670 -1.421 -12.526 1.00 90.81 103 GLU A N 1
ATOM 813 C CA . GLU A 1 103 ? 14.439 -2.301 -11.379 1.00 90.81 103 GLU A CA 1
ATOM 814 C C . GLU A 1 103 ? 14.646 -1.535 -10.066 1.00 90.81 103 GLU A C 1
ATOM 816 O O . GLU A 1 103 ? 13.710 -1.421 -9.280 1.00 90.81 103 GLU A O 1
ATOM 821 N N . MET A 1 104 ? 15.792 -0.864 -9.881 1.00 94.25 104 MET A N 1
ATOM 822 C CA . MET A 1 104 ? 16.047 -0.044 -8.684 1.00 94.25 104 MET A CA 1
ATOM 823 C C . MET A 1 104 ? 14.982 1.045 -8.461 1.00 94.25 104 MET A C 1
ATOM 825 O O . MET A 1 104 ? 14.602 1.349 -7.322 1.00 94.25 104 MET A O 1
ATOM 829 N N . LEU A 1 105 ? 14.508 1.677 -9.540 1.00 93.69 105 LEU A N 1
ATOM 830 C CA . LEU A 1 105 ? 13.462 2.693 -9.458 1.00 93.69 105 LEU A CA 1
ATOM 831 C C . LEU A 1 105 ? 12.127 2.076 -9.025 1.00 93.69 105 LEU A C 1
ATOM 833 O O . LEU A 1 105 ? 11.474 2.609 -8.124 1.00 93.69 105 LEU A O 1
ATOM 837 N N . LEU A 1 106 ? 11.727 0.972 -9.658 1.00 93.00 106 LEU A N 1
ATOM 838 C CA . LEU A 1 106 ? 10.490 0.258 -9.350 1.00 93.00 106 LEU A CA 1
ATOM 839 C C . LEU A 1 106 ? 10.510 -0.303 -7.926 1.00 93.00 106 LEU A C 1
ATOM 841 O O . LEU A 1 106 ? 9.542 -0.088 -7.201 1.00 93.00 106 LEU A O 1
ATOM 845 N N . GLU A 1 107 ? 11.616 -0.900 -7.479 1.00 94.81 107 GLU A N 1
ATOM 846 C CA . GLU A 1 107 ? 11.811 -1.352 -6.095 1.00 94.81 107 GLU A CA 1
ATOM 847 C C . GLU A 1 107 ? 11.630 -0.202 -5.098 1.00 94.81 107 GLU A C 1
ATOM 849 O O . GLU A 1 107 ? 10.929 -0.330 -4.091 1.00 94.81 107 GLU A O 1
ATOM 854 N N . THR A 1 108 ? 12.213 0.965 -5.391 1.00 96.00 108 THR A N 1
ATOM 855 C CA . THR A 1 108 ? 12.073 2.146 -4.530 1.00 96.00 108 THR A CA 1
ATOM 856 C C . THR A 1 108 ? 10.608 2.571 -4.415 1.00 96.00 108 THR A C 1
ATOM 858 O O . THR A 1 108 ? 10.122 2.836 -3.311 1.00 96.00 108 THR A O 1
ATOM 861 N N . TYR A 1 109 ? 9.877 2.625 -5.532 1.00 94.75 109 TYR A N 1
ATOM 862 C CA . TYR A 1 109 ? 8.449 2.943 -5.509 1.00 94.75 109 TYR A CA 1
ATOM 863 C C . TYR A 1 109 ? 7.624 1.863 -4.808 1.00 94.75 109 TYR A C 1
ATOM 865 O O . TYR A 1 109 ? 6.730 2.217 -4.038 1.00 94.75 109 TYR A O 1
ATOM 873 N N . PHE A 1 110 ? 7.939 0.583 -5.011 1.00 96.50 110 PHE A N 1
ATOM 874 C CA . PHE A 1 110 ? 7.276 -0.538 -4.349 1.00 96.50 110 PHE A CA 1
ATOM 875 C C . PHE A 1 110 ? 7.372 -0.411 -2.827 1.00 96.50 110 PHE A C 1
ATOM 877 O O . PHE A 1 110 ? 6.351 -0.406 -2.140 1.00 96.50 110 PHE A O 1
ATOM 884 N N . VAL A 1 111 ? 8.577 -0.175 -2.299 1.00 96.12 111 VAL A N 1
ATOM 885 C CA . VAL A 1 111 ? 8.799 0.025 -0.858 1.00 96.12 111 VAL A CA 1
ATOM 886 C C . VAL A 1 111 ? 8.006 1.223 -0.322 1.00 96.12 111 VAL A C 1
ATOM 888 O O . VAL A 1 111 ? 7.438 1.167 0.772 1.00 96.12 111 VAL A O 1
ATOM 891 N N . VAL A 1 112 ? 7.939 2.324 -1.077 1.00 95.81 112 VAL A N 1
ATOM 892 C CA . VAL A 1 112 ? 7.165 3.511 -0.677 1.00 95.81 112 VAL A CA 1
ATOM 893 C C . VAL A 1 112 ? 5.662 3.222 -0.657 1.00 95.81 112 VAL A C 1
ATOM 895 O O . VAL A 1 112 ? 4.972 3.642 0.280 1.00 95.81 112 VAL A O 1
ATOM 898 N N . ILE A 1 113 ? 5.149 2.523 -1.668 1.00 94.62 113 ILE A N 1
ATOM 899 C CA . ILE A 1 113 ? 3.737 2.143 -1.766 1.00 94.62 113 ILE A CA 1
ATOM 900 C C . ILE A 1 113 ? 3.372 1.195 -0.628 1.00 94.62 113 ILE A C 1
ATOM 902 O O . ILE A 1 113 ? 2.408 1.472 0.084 1.00 94.62 113 ILE A O 1
ATOM 906 N N . ASP A 1 114 ? 4.175 0.162 -0.380 1.00 95.88 114 ASP A N 1
ATOM 907 C CA . ASP A 1 114 ? 3.944 -0.793 0.703 1.00 95.88 114 ASP A CA 1
ATOM 908 C C . ASP A 1 114 ? 3.978 -0.114 2.083 1.00 95.88 114 ASP A C 1
ATOM 910 O O . ASP A 1 114 ? 3.069 -0.274 2.899 1.00 95.88 114 ASP A O 1
ATOM 914 N N . SER A 1 115 ? 4.950 0.775 2.324 1.00 96.06 115 SER A N 1
ATOM 915 C CA . SER A 1 115 ? 4.994 1.582 3.552 1.00 96.06 115 SER A CA 1
ATOM 916 C C . SER A 1 115 ? 3.742 2.448 3.732 1.00 96.06 115 SER A C 1
ATOM 918 O O . SER A 1 115 ? 3.243 2.614 4.850 1.00 96.06 115 SER A O 1
ATOM 920 N N . SER A 1 116 ? 3.238 3.027 2.642 1.00 95.25 116 SER A N 1
ATOM 921 C CA . SER A 1 116 ? 2.044 3.874 2.662 1.00 95.25 116 SER A CA 1
ATOM 922 C C . SER A 1 116 ? 0.786 3.046 2.918 1.00 95.25 116 SER A C 1
ATOM 924 O O . SER A 1 116 ? -0.057 3.452 3.717 1.00 95.25 116 SER A O 1
ATOM 926 N N . LEU A 1 117 ? 0.694 1.869 2.302 1.00 95.88 117 LEU A N 1
ATOM 927 C CA . LEU A 1 117 ? -0.385 0.908 2.492 1.00 95.88 117 LEU A CA 1
ATOM 928 C C . LEU A 1 117 ? -0.431 0.435 3.946 1.00 95.88 117 LEU A C 1
ATOM 930 O O . LEU A 1 117 ? -1.472 0.558 4.582 1.00 95.88 117 LEU A O 1
ATOM 934 N N . ASN A 1 118 ? 0.708 0.038 4.516 1.00 96.00 118 ASN A N 1
ATOM 935 C CA . ASN A 1 118 ? 0.806 -0.365 5.920 1.00 96.00 118 ASN A CA 1
ATOM 936 C C . ASN A 1 118 ? 0.315 0.736 6.876 1.00 96.00 118 ASN A C 1
ATOM 938 O O . ASN A 1 118 ? -0.483 0.468 7.772 1.00 96.00 118 ASN A O 1
ATOM 942 N N . LYS A 1 119 ? 0.707 2.000 6.652 1.00 96.69 119 LYS A N 1
ATOM 943 C CA . LYS A 1 119 ? 0.223 3.139 7.459 1.00 96.69 119 LYS A CA 1
ATOM 944 C C . LYS A 1 119 ? -1.287 3.343 7.342 1.00 96.69 119 LYS A C 1
ATOM 946 O O . LYS A 1 119 ? -1.936 3.637 8.344 1.00 96.69 119 LYS A O 1
ATOM 951 N N . LEU A 1 120 ? -1.843 3.225 6.135 1.00 96.38 120 LEU A N 1
ATOM 952 C CA . LEU A 1 120 ? -3.280 3.382 5.909 1.00 96.38 120 LEU A CA 1
ATOM 953 C C . LEU A 1 120 ? -4.078 2.236 6.537 1.00 96.38 120 LEU A C 1
ATOM 955 O O . LEU A 1 120 ? -5.130 2.491 7.120 1.00 96.38 120 LEU A O 1
ATOM 959 N N . THR A 1 121 ? -3.571 1.007 6.469 1.00 95.00 121 THR A N 1
ATOM 960 C CA . THR A 1 121 ? -4.176 -0.158 7.122 1.00 95.00 121 THR A CA 1
ATOM 961 C C . THR A 1 121 ? -4.194 0.013 8.638 1.00 95.00 121 THR A C 1
ATOM 963 O O . THR A 1 121 ? -5.261 -0.091 9.235 1.00 95.00 121 THR A O 1
ATOM 966 N N . SER A 1 122 ? -3.074 0.401 9.259 1.00 97.00 122 SER A N 1
ATOM 967 C CA . SER A 1 122 ? -3.044 0.676 10.704 1.00 97.00 122 SER A CA 1
ATOM 968 C C . SER A 1 122 ? -3.975 1.822 11.110 1.00 97.00 122 SER A C 1
ATOM 970 O O . SER A 1 122 ? -4.603 1.774 12.164 1.00 97.00 122 SER A O 1
ATOM 972 N N . LEU A 1 123 ? -4.086 2.867 10.284 1.00 97.75 123 LEU A N 1
ATOM 973 C CA . LEU A 1 123 ? -5.007 3.971 10.555 1.00 97.75 123 LEU A CA 1
ATOM 974 C C . LEU A 1 123 ? -6.469 3.517 10.489 1.00 97.75 123 LEU A C 1
ATOM 976 O O . LEU A 1 123 ? -7.280 3.960 11.296 1.00 97.75 123 LEU A O 1
ATOM 980 N N . LYS A 1 124 ? -6.800 2.644 9.536 1.00 95.75 124 LYS A N 1
ATOM 981 C CA . LYS A 1 124 ? -8.133 2.059 9.418 1.00 95.75 124 LYS A CA 1
ATOM 982 C C . LYS A 1 124 ? -8.475 1.234 10.662 1.00 95.75 124 LYS A C 1
ATOM 984 O O . LYS A 1 124 ? -9.524 1.462 11.245 1.00 95.75 124 LYS A O 1
ATOM 989 N N . GLU A 1 125 ? -7.575 0.357 11.099 1.00 96.62 125 GLU A N 1
ATOM 990 C CA . GLU A 1 125 ? -7.760 -0.432 12.327 1.00 96.62 125 GLU A CA 1
ATOM 991 C C . GLU A 1 125 ? -7.962 0.465 13.554 1.00 96.62 125 GLU A C 1
ATOM 993 O O . GLU A 1 125 ? -8.882 0.246 14.328 1.00 96.62 125 GLU A O 1
ATOM 998 N N . TYR A 1 126 ? -7.185 1.544 13.688 1.00 97.88 126 TYR A N 1
ATOM 999 C CA . TYR A 1 126 ? -7.366 2.505 14.779 1.00 97.88 126 TYR A CA 1
ATOM 1000 C C . TYR A 1 126 ? -8.747 3.185 14.773 1.00 97.88 126 TYR A C 1
ATOM 1002 O O . TYR A 1 126 ? -9.314 3.463 15.835 1.00 97.88 126 TYR A O 1
ATOM 1010 N N . ILE A 1 127 ? -9.285 3.487 13.586 1.00 97.19 127 ILE A N 1
ATOM 1011 C CA . ILE A 1 127 ? -10.638 4.036 13.442 1.00 97.19 127 ILE A CA 1
ATOM 1012 C C . ILE A 1 127 ? -11.665 2.981 13.848 1.00 97.19 127 ILE A C 1
ATOM 1014 O O . ILE A 1 127 ? -12.515 3.290 14.679 1.00 97.19 127 ILE A O 1
ATOM 1018 N N . ASP A 1 128 ? -11.544 1.758 13.326 1.00 96.69 128 ASP A N 1
ATOM 1019 C CA . ASP A 1 128 ? -12.440 0.638 13.636 1.00 96.69 128 ASP A CA 1
ATOM 1020 C C . ASP A 1 128 ? -12.460 0.373 15.166 1.00 96.69 128 ASP A C 1
ATOM 1022 O O . ASP A 1 128 ? -13.527 0.348 15.781 1.00 96.69 128 ASP A O 1
ATOM 1026 N N . ASP A 1 129 ? -11.292 0.329 15.820 1.00 97.38 129 ASP A N 1
ATOM 1027 C CA . ASP A 1 129 ? -11.151 0.187 17.280 1.00 97.38 129 ASP A CA 1
ATOM 1028 C C . ASP A 1 129 ? -11.808 1.347 18.056 1.00 97.38 129 ASP A C 1
ATOM 1030 O O . ASP A 1 129 ? -12.403 1.162 19.125 1.00 97.38 129 ASP A O 1
ATOM 1034 N N . THR A 1 130 ? -11.697 2.574 17.535 1.00 97.69 130 THR A N 1
ATOM 1035 C CA . THR A 1 130 ? -12.297 3.768 18.148 1.00 97.69 130 THR A CA 1
ATOM 1036 C C . THR A 1 130 ? -13.818 3.761 18.000 1.00 97.69 130 THR A C 1
ATOM 1038 O O . THR A 1 130 ? -14.528 4.128 18.941 1.00 97.69 130 THR A O 1
ATOM 1041 N N . GLU A 1 131 ? -14.333 3.336 16.846 1.00 96.69 131 GLU A N 1
ATOM 1042 C CA . GLU A 1 131 ? -15.765 3.157 16.614 1.00 96.69 131 GLU A CA 1
ATOM 1043 C C . GLU A 1 131 ? -16.334 2.097 17.559 1.00 96.69 131 GLU A C 1
ATOM 1045 O O . GLU A 1 131 ? -17.339 2.354 18.227 1.00 96.69 131 GLU A O 1
ATOM 1050 N N . ASP A 1 132 ? -15.651 0.964 17.715 1.00 95.19 132 ASP A N 1
ATOM 1051 C CA . ASP A 1 132 ? -16.035 -0.084 18.660 1.00 95.19 132 ASP A CA 1
ATOM 1052 C C . ASP A 1 132 ? -16.022 0.411 20.111 1.00 95.19 132 ASP A C 1
ATOM 1054 O O . ASP A 1 132 ? -16.977 0.172 20.860 1.00 95.19 132 ASP A O 1
ATOM 1058 N N . PHE A 1 133 ? -15.007 1.182 20.514 1.00 95.38 133 PHE A N 1
ATOM 1059 C CA . PHE A 1 133 ? -14.970 1.800 21.841 1.00 95.38 133 PHE A CA 1
ATOM 1060 C C . PHE A 1 133 ? -16.173 2.723 22.079 1.00 95.38 133 PHE A C 1
ATOM 1062 O O . PHE 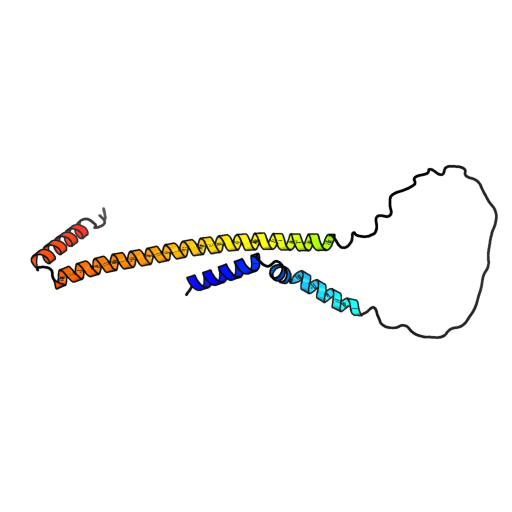A 1 133 ? -16.826 2.645 23.125 1.00 95.38 133 PHE A O 1
ATOM 1069 N N . ILE A 1 134 ? -16.500 3.581 21.110 1.00 93.88 134 ILE A N 1
ATOM 1070 C CA . ILE A 1 134 ? -17.661 4.475 21.193 1.00 93.88 134 ILE A CA 1
ATOM 1071 C C . ILE A 1 134 ? -18.958 3.663 21.253 1.00 93.88 134 ILE A C 1
ATOM 1073 O O . ILE A 1 134 ? -19.818 3.956 22.085 1.00 93.88 134 ILE A O 1
ATOM 1077 N N . ASN A 1 135 ? -19.096 2.624 20.429 1.00 92.25 135 ASN A N 1
ATOM 1078 C CA . ASN A 1 135 ? -2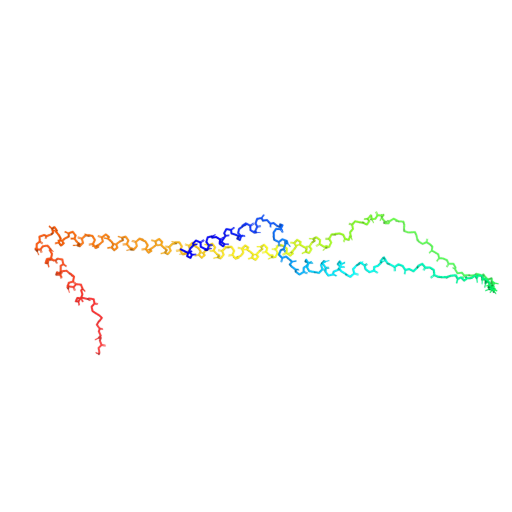0.271 1.756 20.397 1.00 92.25 135 ASN A CA 1
ATOM 1079 C C . ASN A 1 135 ? -20.497 1.050 21.741 1.00 92.25 135 ASN A C 1
ATOM 1081 O O . ASN A 1 135 ? -21.629 1.004 22.229 1.00 92.25 135 ASN A O 1
ATOM 1085 N N . ILE A 1 136 ? -19.432 0.573 22.392 1.00 91.75 136 ILE A N 1
ATOM 1086 C CA . ILE A 1 136 ? -19.501 -0.012 23.739 1.00 91.75 136 ILE A CA 1
ATOM 1087 C C . ILE A 1 136 ? -19.962 1.033 24.767 1.00 91.75 136 ILE A C 1
ATOM 1089 O O . ILE A 1 136 ? -20.841 0.744 25.583 1.00 91.75 136 ILE A O 1
ATOM 1093 N N . GLN A 1 137 ? -19.416 2.252 24.724 1.00 86.62 137 GLN A N 1
ATOM 1094 C CA . GLN A 1 137 ? -19.788 3.324 25.657 1.00 86.62 137 GLN A CA 1
ATOM 1095 C C . GLN A 1 137 ? -21.228 3.809 25.457 1.00 86.62 137 GLN A C 1
ATOM 1097 O O . GLN A 1 137 ? -21.958 4.041 26.418 1.00 86.62 137 GLN A O 1
ATOM 1102 N N . LEU A 1 138 ? -21.682 3.939 24.213 1.00 83.81 138 LEU A N 1
ATOM 1103 C CA . LEU A 1 138 ? -23.070 4.292 23.923 1.00 83.81 138 LEU A CA 1
ATOM 1104 C C . LEU A 1 138 ? -24.025 3.165 24.326 1.00 83.81 138 LEU A C 1
ATOM 1106 O O . LEU A 1 138 ? -25.089 3.435 24.886 1.00 83.81 138 LEU A O 1
ATOM 1110 N N . GLY A 1 139 ? -23.638 1.909 24.096 1.00 82.69 139 GLY A N 1
ATOM 1111 C CA . GLY A 1 139 ? -24.400 0.739 24.520 1.00 82.69 139 GLY A CA 1
ATOM 1112 C C . GLY A 1 139 ? -24.561 0.665 26.039 1.00 82.69 139 GLY A C 1
ATOM 1113 O O . GLY A 1 139 ? -25.666 0.415 26.525 1.00 82.69 139 GLY A O 1
ATOM 1114 N N . SER A 1 140 ? -23.498 0.938 26.800 1.00 78.94 140 SER A N 1
ATOM 1115 C CA . SER A 1 140 ? -23.544 0.962 28.266 1.00 78.94 140 SER A CA 1
ATOM 1116 C C . SER A 1 140 ? -24.450 2.084 28.787 1.00 78.94 140 SER A C 1
ATOM 1118 O O . SER A 1 140 ? -25.313 1.838 29.631 1.00 78.94 140 SER A O 1
ATOM 1120 N N . VAL A 1 141 ? -24.351 3.288 28.217 1.00 75.62 141 VAL A N 1
ATOM 1121 C CA . VAL A 1 141 ? -25.219 4.423 28.558 1.00 75.62 141 VAL A CA 1
ATOM 1122 C C . VAL A 1 141 ? -26.680 4.118 28.220 1.00 75.62 141 VAL A C 1
ATOM 1124 O O . VAL A 1 141 ? -27.560 4.313 29.058 1.00 75.62 141 VAL A O 1
ATOM 1127 N N . GLY A 1 142 ? -26.964 3.580 27.033 1.00 75.25 142 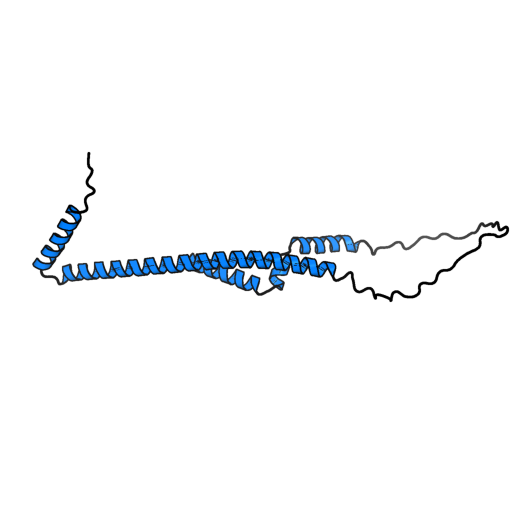GLY A N 1
ATOM 1128 C CA . GLY A 1 142 ? -28.313 3.162 26.643 1.00 75.25 142 GLY A CA 1
ATOM 1129 C C . GLY A 1 142 ? -28.894 2.088 27.571 1.00 75.25 142 GLY A C 1
ATOM 1130 O O . GLY A 1 142 ? -30.074 2.142 27.926 1.00 75.25 142 GLY A O 1
ATOM 1131 N N . LEU A 1 143 ? -28.068 1.148 28.037 1.00 74.75 143 LEU A N 1
ATOM 1132 C CA . LEU A 1 143 ? -28.447 0.158 29.049 1.00 74.75 143 LEU A CA 1
ATOM 1133 C C . LEU A 1 143 ? -28.790 0.807 30.394 1.00 74.75 143 LEU A C 1
ATOM 1135 O O . LEU A 1 143 ? -29.790 0.433 30.998 1.00 74.75 143 LEU A O 1
ATOM 1139 N N . ILE A 1 144 ? -28.032 1.806 30.841 1.00 70.50 144 ILE A N 1
ATOM 1140 C CA . ILE A 1 144 ? -28.332 2.550 32.072 1.00 70.50 144 ILE A CA 1
ATOM 1141 C C . ILE A 1 144 ? -29.649 3.329 31.936 1.00 70.50 144 ILE A C 1
ATOM 1143 O O . ILE A 1 144 ? -30.456 3.329 32.856 1.00 70.50 144 ILE A O 1
ATOM 1147 N N . PHE A 1 145 ? -29.938 3.940 30.788 1.00 68.88 145 PHE A N 1
ATOM 1148 C CA . PHE A 1 145 ? -31.213 4.645 30.592 1.00 68.88 145 PHE A CA 1
ATOM 1149 C C . PHE A 1 145 ? -32.426 3.712 30.477 1.00 68.88 145 PHE A C 1
ATOM 1151 O O . PHE A 1 145 ? -33.539 4.116 30.808 1.00 68.88 145 PHE A O 1
AT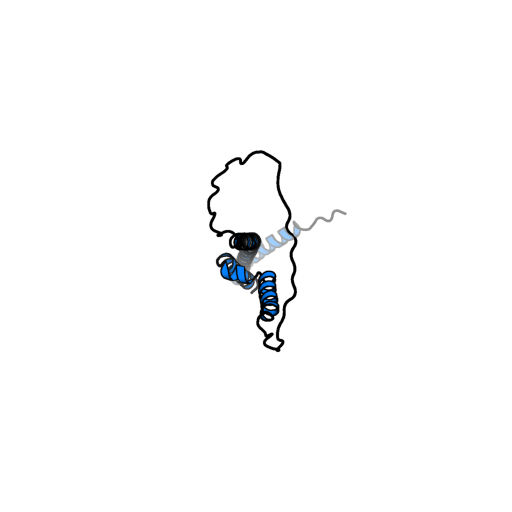OM 1158 N N . THR A 1 146 ? -32.227 2.480 30.004 1.00 73.44 146 THR A N 1
ATOM 1159 C CA . THR A 1 146 ? -33.314 1.505 29.804 1.00 73.44 146 THR A CA 1
ATOM 1160 C C . THR A 1 146 ? -33.520 0.563 30.989 1.00 73.44 146 THR A C 1
ATOM 1162 O O . THR A 1 146 ? -34.639 0.096 31.194 1.00 73.44 146 THR A O 1
ATOM 1165 N N . LYS A 1 147 ? -32.471 0.277 31.770 1.00 70.00 147 LYS A N 1
ATOM 1166 C CA . LYS A 1 147 ? -32.496 -0.651 32.916 1.00 70.00 147 LYS A CA 1
ATOM 1167 C C . LYS A 1 147 ? -32.110 -0.018 34.255 1.00 70.00 147 LYS A C 1
ATOM 1169 O O . LYS A 1 147 ? -32.378 -0.628 35.286 1.00 70.00 147 LYS A O 1
ATOM 1174 N N . GLY A 1 148 ? -31.452 1.139 34.250 1.00 61.72 148 GLY A N 1
ATOM 1175 C CA . GLY A 1 148 ? -30.903 1.779 35.442 1.00 61.72 148 GLY A CA 1
ATOM 1176 C C . GLY A 1 148 ? -31.971 2.480 36.272 1.00 61.72 148 GLY A C 1
ATOM 1177 O O . GLY A 1 148 ? -32.859 3.165 35.760 1.00 61.72 148 GLY A O 1
ATOM 1178 N N . ASP A 1 149 ? -31.869 2.305 37.584 1.00 73.12 149 ASP A N 1
ATOM 1179 C CA . ASP A 1 149 ? -32.754 2.947 38.545 1.00 73.12 149 ASP A CA 1
ATOM 1180 C C . ASP A 1 149 ? -32.527 4.471 38.489 1.00 73.12 149 ASP A C 1
ATOM 1182 O O . ASP A 1 149 ? -31.392 4.939 38.368 1.00 73.12 149 ASP A O 1
ATOM 1186 N N . LEU A 1 150 ? -33.580 5.292 38.588 1.00 75.00 150 LEU A N 1
ATOM 1187 C CA . LEU A 1 150 ? -33.500 6.754 38.364 1.00 75.00 150 LEU A CA 1
ATOM 1188 C C . LEU A 1 150 ? -32.429 7.452 39.233 1.00 75.00 150 LEU A C 1
ATOM 1190 O O . LEU A 1 150 ? -31.933 8.533 38.913 1.00 75.00 150 LEU A O 1
ATOM 1194 N N . LYS A 1 151 ? -32.092 6.832 40.361 1.00 74.12 151 LYS A N 1
ATOM 1195 C CA . LYS A 1 151 ? -31.061 7.249 41.311 1.00 74.12 151 LYS A CA 1
ATOM 1196 C C . LYS A 1 151 ? -29.640 7.079 40.753 1.00 74.12 151 LYS A C 1
ATOM 1198 O O . LYS A 1 151 ? -28.837 7.991 40.908 1.00 74.12 151 LYS A O 1
ATOM 1203 N N . GLU A 1 152 ? -29.377 5.983 40.051 1.00 77.12 152 GLU A N 1
ATOM 1204 C CA . GLU A 1 152 ? -28.096 5.681 39.399 1.00 77.12 152 GLU A CA 1
ATOM 1205 C C . GLU A 1 152 ? -27.859 6.618 38.205 1.00 77.12 152 GLU A C 1
ATOM 1207 O O . GLU A 1 152 ? -26.801 7.233 38.086 1.00 77.12 152 GLU A O 1
ATOM 1212 N N . ILE A 1 153 ? -28.907 6.868 37.406 1.00 74.88 153 ILE A N 1
ATOM 1213 C CA . ILE A 1 153 ? -28.880 7.859 36.315 1.00 74.88 153 ILE A CA 1
ATOM 1214 C C . ILE A 1 153 ? -28.545 9.262 36.852 1.00 74.88 153 ILE A C 1
ATOM 1216 O O . ILE A 1 153 ? -27.741 9.991 36.270 1.00 74.88 153 ILE A O 1
ATOM 1220 N N . LYS A 1 154 ? -29.153 9.665 37.977 1.00 78.88 154 LYS A N 1
ATOM 1221 C CA . LYS A 1 154 ? -28.894 10.975 38.598 1.00 78.88 154 LYS A CA 1
ATOM 1222 C C . LYS A 1 154 ? -27.457 11.117 39.099 1.00 78.88 154 LYS A C 1
ATOM 1224 O O . LYS A 1 154 ? -26.908 12.216 39.012 1.00 78.88 154 LYS A O 1
ATOM 1229 N N . GLU A 1 155 ? -26.865 10.046 39.615 1.00 84.19 155 GLU A N 1
ATOM 1230 C CA . GLU A 1 155 ? -25.492 10.046 40.122 1.00 84.19 155 GLU A CA 1
ATOM 1231 C C . GLU A 1 155 ? -24.469 10.167 38.984 1.00 84.19 155 GLU A C 1
ATOM 1233 O O . GLU A 1 155 ? -23.562 11.001 39.052 1.00 84.19 155 GLU A O 1
ATOM 1238 N N . GLU A 1 156 ? -24.674 9.450 37.880 1.00 80.38 156 GLU A N 1
ATOM 1239 C CA . GLU A 1 156 ? -23.777 9.518 36.721 1.00 80.38 156 GLU A CA 1
ATOM 1240 C C . GLU A 1 156 ? -23.855 10.881 36.007 1.00 80.38 156 GLU A C 1
ATOM 1242 O O . GLU A 1 156 ? -22.834 11.479 35.652 1.00 80.38 156 GLU A O 1
ATOM 1247 N N . VAL A 1 157 ? -25.058 11.463 35.911 1.00 81.38 157 VAL A N 1
ATOM 1248 C CA . VAL A 1 157 ? -25.248 12.841 35.420 1.00 81.38 157 VAL A CA 1
ATOM 1249 C C . VAL A 1 157 ? -24.560 13.867 36.331 1.00 81.38 157 VAL A C 1
ATOM 1251 O O . VAL A 1 157 ? -24.044 14.880 35.845 1.00 81.38 157 VAL A O 1
ATOM 1254 N N . ALA A 1 158 ? -24.525 13.636 37.648 1.00 86.88 158 ALA A N 1
ATOM 1255 C CA . ALA A 1 158 ? -23.819 14.514 38.578 1.00 86.88 158 ALA A CA 1
ATOM 1256 C C . ALA A 1 158 ? -22.297 14.477 38.351 1.00 86.88 158 ALA A C 1
ATOM 1258 O O . ALA A 1 158 ? -21.672 15.541 38.319 1.00 86.88 158 ALA A O 1
ATOM 1259 N N . LYS A 1 159 ? -21.712 13.295 38.099 1.00 84.38 159 LYS A N 1
ATOM 1260 C CA . LYS A 1 159 ? -20.280 13.149 37.769 1.00 84.38 159 LYS A CA 1
ATOM 1261 C C . LYS A 1 159 ? -19.904 13.914 36.497 1.00 84.38 159 LYS A C 1
ATOM 1263 O O . LYS A 1 159 ? -18.945 14.687 36.510 1.00 84.38 159 LYS A O 1
ATOM 1268 N N . TYR A 1 160 ? -20.697 13.790 35.431 1.00 81.50 160 TYR A N 1
ATOM 1269 C CA . TYR A 1 160 ? -20.444 14.495 34.165 1.00 81.50 160 TYR A CA 1
ATOM 1270 C C . TYR A 1 160 ? -20.519 16.024 34.304 1.00 81.50 160 TYR A C 1
ATOM 1272 O O . TYR A 1 160 ? -19.690 16.751 33.751 1.00 81.50 160 TYR A O 1
ATOM 1280 N N . LYS A 1 161 ? -21.472 16.536 35.097 1.00 81.31 161 LYS A N 1
ATOM 1281 C CA . LYS A 1 161 ? -21.565 17.975 35.406 1.00 81.31 161 LYS A CA 1
ATOM 1282 C C . LYS A 1 161 ? -20.351 18.490 36.176 1.00 81.31 161 LYS A C 1
ATOM 1284 O O . LYS A 1 161 ? -19.930 19.623 35.944 1.00 81.31 161 LYS A O 1
ATOM 1289 N N . ILE A 1 162 ? -19.799 17.687 37.084 1.00 84.69 162 ILE A N 1
ATOM 1290 C CA . ILE A 1 162 ? -18.579 18.037 37.818 1.00 84.69 162 ILE A CA 1
ATOM 1291 C C . ILE A 1 162 ? -17.393 18.096 36.849 1.00 84.69 162 ILE A C 1
ATOM 1293 O O . ILE A 1 162 ? -16.696 19.107 36.819 1.00 84.69 162 ILE A O 1
ATOM 1297 N N . TYR A 1 163 ? -17.213 17.083 36.000 1.00 78.75 163 TYR A N 1
ATOM 1298 C CA . TYR A 1 163 ? -16.125 17.042 35.018 1.00 78.75 163 TYR A CA 1
ATOM 1299 C C . TYR A 1 163 ? -16.117 18.269 34.090 1.00 78.75 163 TYR A C 1
ATOM 1301 O O . TYR A 1 163 ? -15.100 18.948 33.953 1.00 78.75 163 TYR A O 1
ATOM 1309 N N . LEU A 1 164 ? -17.277 18.633 33.532 1.00 76.94 164 LEU A N 1
ATOM 1310 C CA . LEU A 1 164 ? -17.414 19.809 32.662 1.00 76.94 164 LEU A CA 1
ATOM 1311 C C . LEU A 1 164 ? -17.156 21.143 33.375 1.00 76.94 164 LEU A C 1
ATOM 1313 O O . LEU A 1 164 ? -16.781 22.117 32.723 1.00 76.94 164 LEU A O 1
ATOM 1317 N N . ARG A 1 165 ? -17.354 21.204 34.698 1.00 79.56 165 ARG A N 1
ATOM 1318 C CA . ARG A 1 165 ? -17.044 22.390 35.509 1.00 79.56 165 ARG A CA 1
ATOM 1319 C C . ARG A 1 165 ? -15.542 22.527 35.762 1.00 79.56 165 ARG A C 1
ATOM 1321 O O . ARG A 1 165 ? -15.050 23.648 35.816 1.00 79.56 165 ARG A O 1
ATOM 1328 N N . TYR A 1 166 ? -14.831 21.411 35.898 1.00 77.94 166 TYR A N 1
ATOM 1329 C CA . TYR A 1 166 ? -13.384 21.402 36.121 1.00 77.94 166 TYR A CA 1
ATOM 1330 C C . TYR A 1 166 ? -12.565 21.583 34.842 1.00 77.94 166 TYR A C 1
ATOM 1332 O O . TYR A 1 166 ? -11.446 22.078 34.919 1.00 77.94 166 TYR A O 1
ATOM 1340 N N . ASN A 1 167 ? -13.118 21.228 33.681 1.00 74.81 167 ASN A N 1
ATOM 1341 C CA . ASN A 1 167 ? -12.398 21.278 32.408 1.00 74.81 167 ASN A CA 1
ATOM 1342 C C . ASN A 1 167 ? -12.726 22.517 31.548 1.00 74.81 167 ASN A C 1
ATOM 1344 O O . ASN A 1 167 ? -12.569 22.488 30.330 1.00 74.81 167 ASN A O 1
ATOM 1348 N N . GLN A 1 168 ? -13.208 23.608 32.160 1.00 68.50 168 GLN A N 1
ATOM 1349 C CA . GLN A 1 168 ? -13.336 24.895 31.467 1.00 68.50 168 GLN A CA 1
ATOM 1350 C C . GLN A 1 168 ? -11.948 25.540 31.313 1.00 68.50 168 GLN A C 1
ATOM 1352 O O . GLN A 1 168 ? -11.228 25.643 32.311 1.00 68.50 168 GLN A O 1
ATOM 1357 N N . PRO A 1 169 ? -11.559 26.022 30.116 1.00 61.72 169 PRO A N 1
ATOM 1358 C CA . PRO A 1 169 ? -10.333 26.792 29.971 1.00 61.72 169 PRO A CA 1
ATOM 1359 C C . PRO A 1 169 ? -10.449 28.073 30.804 1.00 61.72 169 PRO A C 1
ATOM 1361 O O . PRO A 1 169 ? -11.326 28.907 30.576 1.00 61.72 169 PRO A O 1
ATOM 1364 N N . ILE A 1 170 ? -9.568 28.223 31.795 1.00 63.22 170 ILE A N 1
ATOM 1365 C CA . ILE A 1 170 ? -9.463 29.444 32.593 1.00 63.22 170 ILE A CA 1
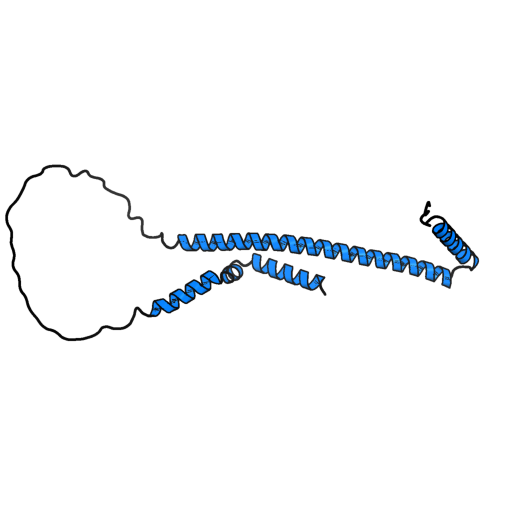ATOM 1366 C C . ILE A 1 170 ? -8.923 30.535 31.666 1.00 63.22 170 ILE A C 1
ATOM 1368 O O . ILE A 1 170 ? -7.713 30.651 31.473 1.00 63.22 170 ILE A O 1
ATOM 1372 N N . ILE A 1 171 ? -9.810 31.338 31.080 1.00 56.12 171 ILE A N 1
ATOM 1373 C CA . ILE A 1 171 ? -9.416 32.597 30.450 1.00 56.12 171 ILE A CA 1
ATOM 1374 C C . ILE A 1 171 ? -8.991 33.524 31.596 1.00 56.12 171 ILE A C 1
ATOM 1376 O O . ILE A 1 171 ? -9.826 34.151 32.245 1.00 56.12 171 ILE A O 1
ATOM 1380 N N . LYS A 1 172 ? -7.689 33.545 31.903 1.00 52.31 172 LYS A N 1
ATOM 1381 C CA . LYS A 1 172 ? -7.090 34.591 32.736 1.00 52.31 172 LYS A CA 1
ATOM 1382 C C . LYS A 1 172 ? -7.015 35.856 31.879 1.00 52.31 172 LYS A C 1
ATOM 1384 O O . LYS A 1 172 ? -6.200 35.908 30.962 1.00 52.31 172 LYS A O 1
ATOM 1389 N N . ILE A 1 173 ? -7.909 36.807 32.150 1.00 53.81 173 ILE A N 1
ATOM 1390 C CA . ILE A 1 173 ? -7.809 38.203 31.695 1.00 53.81 173 ILE A CA 1
ATOM 1391 C C . ILE A 1 173 ? -6.879 38.941 32.655 1.00 53.81 173 ILE A C 1
ATOM 1393 O O . ILE A 1 173 ? -7.004 38.687 33.877 1.00 53.81 173 ILE A O 1
#